Protein AF-A0A926YJG3-F1 (afdb_monomer_lite)

Foldseek 3Di:
DDCDPPDDDDDDPVVDDQDVCQVVLVVLLVVLLVLLQVLQCVVPVDGAHSWQRDWDDKDKDKDFQDPPDDPVQLDQVNVDGDIFIKIKIKGFTHRHDDDPPDDGKIKIKIKTAQRADADPDPVCGGGRIDMDIDIPDPDDPDPGSVSVSVVSVVSSVCSNPDD

Structure (mmCIF, N/CA/C/O backbone):
data_AF-A0A926YJG3-F1
#
_entry.id   AF-A0A926YJG3-F1
#
loop_
_atom_site.group_PDB
_atom_site.id
_atom_site.type_symbol
_atom_site.label_atom_id
_atom_site.label_alt_id
_atom_site.label_comp_id
_atom_site.label_asym_id
_atom_site.label_entity_id
_atom_site.label_seq_id
_atom_site.pdbx_PDB_ins_code
_atom_site.Cartn_x
_atom_site.Cartn_y
_atom_site.Cartn_z
_atom_site.occupancy
_atom_site.B_iso_or_equiv
_atom_site.auth_seq_id
_atom_site.auth_comp_id
_atom_site.auth_asym_id
_atom_site.auth_atom_id
_atom_site.pdbx_PDB_model_num
ATOM 1 N N . MET A 1 1 ? 3.406 18.495 20.161 1.00 40.66 1 MET A N 1
ATOM 2 C CA . MET A 1 1 ? 1.959 18.458 19.873 1.00 40.66 1 MET A CA 1
ATOM 3 C C . MET A 1 1 ? 1.830 18.541 18.368 1.00 40.66 1 MET A C 1
ATOM 5 O O . MET A 1 1 ? 2.295 19.512 17.791 1.00 40.66 1 MET A O 1
ATOM 9 N N . SER A 1 2 ? 1.426 17.442 17.739 1.00 52.06 2 SER A N 1
ATOM 10 C CA . SER A 1 2 ? 1.418 17.278 16.285 1.00 52.06 2 SER A CA 1
ATOM 11 C C . SER A 1 2 ? 0.406 18.225 15.641 1.00 52.06 2 SER A C 1
ATOM 13 O O . SER A 1 2 ? -0.726 18.304 16.111 1.00 52.06 2 SER A O 1
ATOM 15 N N . ASN A 1 3 ? 0.808 18.900 14.558 1.00 51.06 3 ASN A N 1
ATOM 16 C CA . ASN A 1 3 ? -0.106 19.538 13.609 1.00 51.06 3 ASN A CA 1
ATOM 17 C C . ASN A 1 3 ? -0.990 18.442 13.001 1.00 51.06 3 ASN A C 1
ATOM 19 O O . ASN A 1 3 ? -0.652 17.864 11.968 1.00 51.06 3 ASN A O 1
ATOM 23 N N . LEU A 1 4 ? -2.081 18.093 13.679 1.00 56.97 4 LEU A N 1
ATOM 24 C CA . LEU A 1 4 ? -3.166 17.382 13.026 1.00 56.97 4 LEU A CA 1
ATOM 25 C C . LEU A 1 4 ? -3.759 18.349 11.993 1.00 56.97 4 LEU A C 1
ATOM 27 O O . LEU A 1 4 ? -3.880 19.537 12.298 1.00 56.97 4 LEU A O 1
ATOM 31 N N . PRO A 1 5 ? -4.079 17.886 10.777 1.00 59.56 5 PRO A N 1
ATOM 32 C CA . PRO A 1 5 ? -4.744 18.737 9.803 1.00 59.56 5 PRO A CA 1
ATOM 33 C C . PRO A 1 5 ? -6.022 19.306 10.430 1.00 59.56 5 PRO A C 1
ATOM 35 O O . PRO A 1 5 ? -6.833 18.555 10.972 1.00 59.56 5 PRO A O 1
ATOM 38 N N . GLU A 1 6 ? -6.190 20.630 10.371 1.00 63.31 6 GLU A N 1
ATOM 39 C CA . GLU A 1 6 ? -7.355 21.324 10.946 1.00 63.31 6 GLU A CA 1
ATOM 40 C C . GLU A 1 6 ? -8.672 20.886 10.278 1.00 63.31 6 GLU A C 1
ATOM 42 O O . GLU A 1 6 ? -9.747 21.015 10.864 1.00 63.31 6 GLU A O 1
ATOM 47 N N . HIS A 1 7 ? -8.586 20.289 9.082 1.00 80.44 7 HIS A N 1
ATOM 48 C 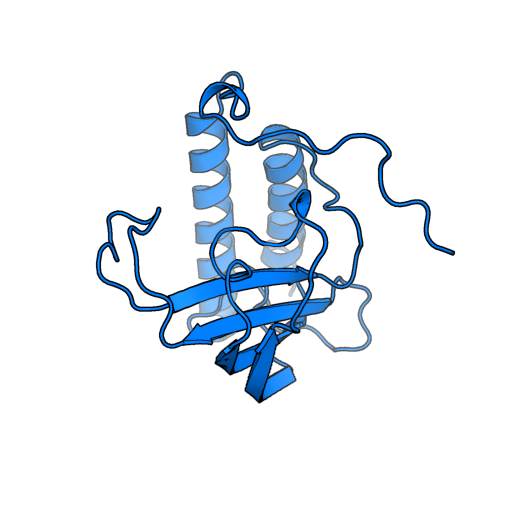CA . HIS A 1 7 ? -9.721 19.809 8.307 1.00 80.44 7 HIS A CA 1
ATOM 49 C C . HIS A 1 7 ? -9.462 18.419 7.713 1.00 80.44 7 HIS A C 1
ATOM 51 O O . HIS A 1 7 ? -8.557 18.229 6.900 1.00 80.44 7 HIS A O 1
ATOM 57 N N . TYR A 1 8 ? -10.295 17.449 8.096 1.00 83.44 8 TYR A N 1
ATOM 58 C CA . TYR A 1 8 ? -10.374 16.144 7.440 1.00 83.44 8 TYR A CA 1
ATOM 59 C C . TYR A 1 8 ? -11.359 16.212 6.271 1.00 83.44 8 TYR A C 1
ATOM 61 O O . TYR A 1 8 ? -12.449 16.770 6.406 1.00 83.44 8 TYR A O 1
ATOM 69 N N . ILE A 1 9 ? -10.998 15.612 5.136 1.00 85.00 9 ILE A N 1
ATOM 70 C CA . ILE A 1 9 ? -11.903 15.460 3.993 1.00 85.00 9 ILE A CA 1
ATOM 71 C C . ILE A 1 9 ? -12.793 14.245 4.259 1.00 85.00 9 ILE A C 1
ATOM 73 O O . ILE A 1 9 ? -12.295 13.143 4.494 1.00 85.00 9 ILE A O 1
ATOM 77 N N . ARG A 1 10 ? -14.114 14.443 4.245 1.00 85.00 10 ARG A N 1
ATOM 78 C CA . ARG A 1 10 ? -15.068 13.334 4.317 1.00 85.00 10 ARG A CA 1
ATOM 79 C C . ARG A 1 10 ? -15.016 12.561 3.002 1.00 85.00 10 ARG A C 1
ATOM 81 O O . ARG A 1 10 ? -15.097 13.170 1.943 1.00 85.00 10 ARG A O 1
ATOM 88 N N . TYR A 1 11 ? -14.919 11.238 3.086 1.00 85.06 11 TYR A N 1
ATOM 89 C CA . TYR A 1 11 ? -15.016 10.393 1.902 1.00 85.06 11 TYR A CA 1
ATOM 90 C C . TYR A 1 11 ? -16.401 10.520 1.248 1.00 85.06 11 TYR A C 1
ATOM 92 O O . TYR A 1 11 ? -17.429 10.443 1.929 1.00 85.06 11 TYR A O 1
ATOM 100 N N . SER A 1 12 ? -16.392 10.686 -0.069 1.00 88.56 12 SER A N 1
ATOM 101 C CA . SER A 1 12 ? -17.503 10.474 -0.992 1.00 88.56 12 SER A 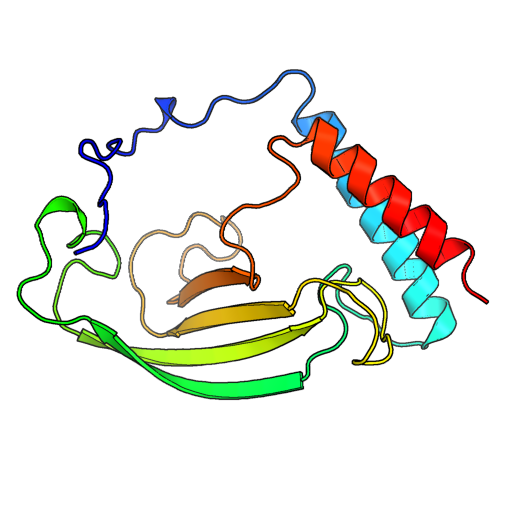CA 1
ATOM 102 C C . SER A 1 12 ? -16.922 9.948 -2.303 1.00 88.56 12 SER A C 1
ATOM 104 O O . SER A 1 12 ? -15.732 10.139 -2.564 1.00 88.56 12 SER A O 1
ATOM 106 N N . ASP A 1 13 ? -17.752 9.325 -3.136 1.00 85.56 13 ASP A N 1
ATOM 107 C CA . ASP A 1 13 ? -17.311 8.818 -4.443 1.00 85.56 13 ASP A CA 1
ATOM 108 C C . ASP A 1 13 ? -16.759 9.948 -5.336 1.00 85.56 13 ASP A C 1
ATOM 110 O O . ASP A 1 13 ? -15.853 9.727 -6.130 1.00 85.56 13 ASP A O 1
ATOM 114 N N . ASP A 1 14 ? -17.210 11.190 -5.120 1.00 88.06 14 ASP A N 1
ATOM 115 C CA . ASP A 1 14 ? -16.726 12.383 -5.830 1.00 88.06 14 ASP A CA 1
ATOM 116 C C . ASP A 1 14 ? -15.276 12.782 -5.489 1.00 88.06 14 ASP A C 1
ATOM 118 O O . ASP A 1 14 ? -14.693 13.629 -6.167 1.00 88.06 14 ASP A O 1
ATOM 122 N N . VAL A 1 15 ? -14.685 12.225 -4.423 1.00 89.25 15 VAL A N 1
ATOM 123 C CA . VAL A 1 15 ? -13.271 12.468 -4.080 1.00 89.25 15 VAL A CA 1
ATOM 124 C C . VAL A 1 15 ? -12.344 11.813 -5.107 1.00 89.25 15 VAL A C 1
ATOM 126 O O . VAL A 1 15 ? -11.239 12.307 -5.344 1.00 89.25 15 VAL A O 1
ATOM 129 N N . GLU A 1 16 ? -12.777 10.714 -5.726 1.00 86.56 16 GLU A N 1
ATOM 130 C CA . GLU A 1 16 ? -12.014 10.016 -6.751 1.00 86.56 16 GLU A CA 1
ATOM 131 C C . GLU A 1 16 ? -12.334 10.593 -8.132 1.00 86.56 16 GLU A C 1
ATOM 133 O O . GLU A 1 16 ? -13.436 10.458 -8.659 1.00 86.56 16 GLU A O 1
ATOM 138 N N . VAL A 1 17 ? -11.346 11.251 -8.741 1.00 89.12 17 VAL A N 1
ATOM 139 C CA . VAL A 1 17 ? -11.476 11.803 -10.091 1.00 89.12 17 VAL A CA 1
ATOM 140 C C . VAL A 1 17 ? -10.580 11.022 -11.033 1.00 89.12 17 VAL A C 1
ATOM 142 O O . VAL A 1 17 ? -9.355 11.170 -10.999 1.00 89.12 17 VAL A O 1
ATOM 145 N N . LYS A 1 18 ? -11.208 10.242 -11.915 1.00 90.81 18 LYS A N 1
ATOM 146 C CA . LYS A 1 18 ? -10.524 9.545 -13.004 1.00 90.81 18 LYS A CA 1
ATOM 147 C C . LYS A 1 18 ? -9.799 10.543 -13.900 1.00 90.81 18 LYS A C 1
ATOM 149 O O . LYS A 1 18 ? -10.414 11.454 -14.460 1.00 90.81 18 LYS A O 1
ATOM 154 N N . GLN A 1 19 ? -8.489 10.378 -14.039 1.00 91.81 19 GLN A N 1
ATOM 155 C CA . GLN A 1 19 ? -7.673 11.261 -14.866 1.00 91.81 19 GLN A CA 1
ATOM 156 C C . GLN A 1 19 ? -7.835 10.939 -16.366 1.00 91.81 19 GLN A C 1
ATOM 158 O O . GLN A 1 19 ? -8.220 9.822 -16.732 1.00 91.81 19 GLN A O 1
ATOM 163 N N . PRO A 1 20 ? -7.519 11.886 -17.271 1.00 94.69 20 PRO A N 1
ATOM 164 C CA . PRO A 1 20 ? -7.419 11.587 -18.697 1.00 94.69 20 PRO A CA 1
ATOM 165 C C . PRO A 1 20 ? -6.469 10.411 -18.956 1.00 94.69 20 PRO A C 1
ATOM 167 O O . PRO A 1 20 ? -5.402 10.325 -18.349 1.00 94.69 20 PRO A O 1
ATOM 17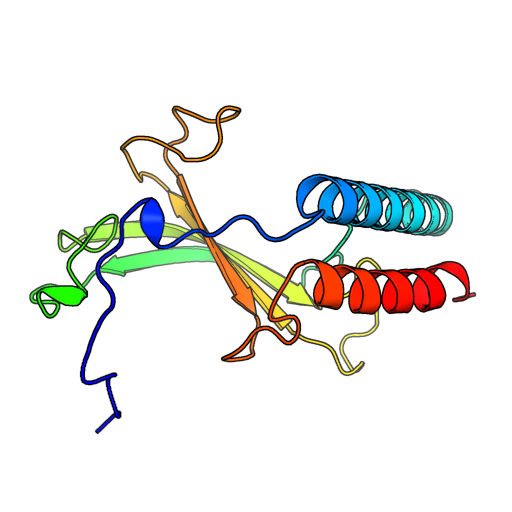0 N N . ASP A 1 21 ? -6.868 9.510 -19.856 1.00 96.94 21 ASP A N 1
ATOM 171 C CA . ASP A 1 21 ? -6.112 8.311 -20.245 1.00 96.94 21 ASP A CA 1
ATOM 172 C C . ASP A 1 21 ? -5.769 7.333 -19.103 1.00 96.94 21 ASP A C 1
ATOM 174 O O . ASP A 1 21 ? -4.950 6.436 -19.296 1.00 96.94 21 ASP A O 1
ATOM 178 N N . GLU A 1 22 ? -6.394 7.449 -17.927 1.00 96.12 22 GLU A N 1
ATOM 179 C CA . GLU A 1 22 ? -6.036 6.653 -16.745 1.00 96.12 22 GLU A CA 1
ATOM 180 C C . GLU A 1 22 ? -6.034 5.140 -17.009 1.00 96.12 22 GLU A C 1
ATOM 182 O O . GLU A 1 22 ? -5.029 4.488 -16.736 1.00 96.12 22 GLU A O 1
ATOM 187 N N . ASP A 1 23 ? -7.077 4.590 -17.642 1.00 97.19 23 ASP A N 1
ATOM 188 C CA . ASP A 1 23 ? -7.142 3.154 -17.972 1.00 97.19 23 ASP A CA 1
ATOM 189 C C . ASP A 1 23 ? -5.987 2.714 -18.879 1.00 97.19 23 ASP A C 1
ATOM 191 O O . ASP A 1 23 ? -5.394 1.649 -18.697 1.00 97.19 23 ASP A O 1
ATOM 195 N N . LYS A 1 24 ? -5.646 3.551 -19.865 1.00 98.19 24 LYS A N 1
ATOM 196 C CA . LYS A 1 24 ? -4.552 3.284 -20.800 1.00 98.19 24 LYS A CA 1
ATOM 197 C C . LYS A 1 24 ? -3.214 3.295 -20.064 1.00 98.19 24 LYS A C 1
ATOM 199 O O . LYS A 1 24 ? -2.407 2.388 -20.254 1.00 98.19 24 LYS A O 1
ATOM 204 N N . LEU A 1 25 ? -2.989 4.285 -19.202 1.00 98.06 25 LEU A N 1
ATOM 205 C CA . LEU A 1 25 ? -1.760 4.420 -18.417 1.00 98.06 25 LEU A CA 1
ATOM 206 C C . LEU A 1 25 ? -1.609 3.286 -17.392 1.00 98.06 25 LEU A C 1
ATOM 208 O O . LEU A 1 25 ? -0.503 2.770 -17.202 1.00 98.06 25 LEU A O 1
ATOM 212 N N . ILE A 1 26 ? -2.713 2.842 -16.783 1.00 97.19 26 ILE A N 1
ATOM 213 C CA . ILE A 1 26 ? -2.759 1.631 -15.955 1.00 97.19 26 ILE A CA 1
ATOM 214 C C . ILE A 1 26 ? -2.341 0.422 -16.793 1.00 97.19 26 ILE A C 1
ATOM 216 O O . ILE A 1 26 ? -1.441 -0.315 -16.393 1.00 97.19 26 ILE A O 1
ATOM 220 N N . GLN A 1 27 ? -2.921 0.232 -17.980 1.00 98.38 27 GLN A N 1
ATOM 221 C CA . GLN A 1 27 ? -2.587 -0.912 -18.825 1.00 98.38 27 GLN A CA 1
ATOM 222 C C . GLN A 1 27 ? -1.114 -0.906 -19.267 1.00 98.38 27 GLN A C 1
ATOM 224 O O . GLN A 1 27 ? -0.454 -1.946 -19.245 1.00 98.38 27 GLN A O 1
ATOM 229 N N . GLU A 1 28 ? -0.560 0.253 -19.625 1.00 98.31 28 GLU A N 1
ATOM 230 C CA . GLU A 1 28 ? 0.863 0.398 -19.959 1.00 98.31 28 GLU A CA 1
ATOM 231 C C . GLU A 1 28 ? 1.774 0.072 -18.768 1.00 98.31 28 GLU A C 1
ATOM 233 O O . GLU A 1 28 ? 2.796 -0.606 -18.926 1.00 98.31 28 GLU A O 1
ATOM 238 N N . THR A 1 29 ? 1.367 0.483 -17.567 1.00 97.31 29 THR A N 1
ATOM 239 C CA . THR A 1 29 ? 2.050 0.170 -16.308 1.00 97.31 29 THR A CA 1
ATOM 240 C C . THR A 1 29 ? 2.052 -1.337 -16.051 1.00 97.31 29 THR A C 1
ATOM 242 O O . THR A 1 29 ? 3.108 -1.916 -15.794 1.00 97.31 29 THR A O 1
ATOM 245 N N . LEU A 1 30 ? 0.900 -2.002 -16.192 1.00 96.75 30 LEU A N 1
ATOM 246 C CA . LEU A 1 30 ? 0.780 -3.456 -16.043 1.00 96.75 30 LEU A CA 1
ATOM 247 C C . LEU A 1 30 ? 1.663 -4.201 -17.050 1.00 96.75 30 LEU A C 1
ATOM 249 O O . LEU A 1 30 ? 2.365 -5.141 -16.678 1.00 96.75 30 LEU A O 1
ATOM 253 N N . ASN A 1 31 ? 1.698 -3.742 -18.303 1.00 97.38 31 ASN A N 1
ATOM 254 C CA . ASN A 1 31 ? 2.558 -4.321 -19.33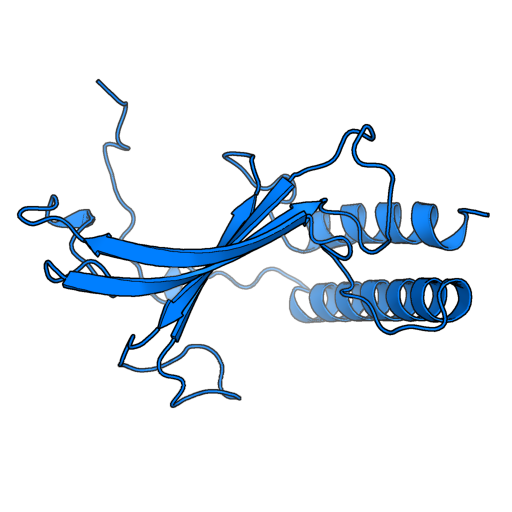3 1.00 97.38 31 ASN A CA 1
ATOM 255 C C . ASN A 1 31 ? 4.051 -4.181 -18.972 1.00 97.38 31 ASN A C 1
ATOM 257 O O . ASN A 1 31 ? 4.824 -5.112 -19.196 1.00 97.38 31 ASN A O 1
ATOM 261 N N . SER A 1 32 ? 4.464 -3.041 -18.406 1.00 96.38 32 SER A N 1
ATOM 262 C CA . SER A 1 32 ? 5.832 -2.827 -17.907 1.00 96.38 32 SER A CA 1
ATOM 263 C C . SER A 1 32 ? 6.187 -3.768 -16.759 1.00 96.38 32 SER A C 1
ATOM 265 O O . SER A 1 32 ? 7.215 -4.447 -16.805 1.00 96.38 32 SER A O 1
ATOM 267 N N . VAL A 1 33 ? 5.307 -3.869 -15.760 1.00 94.94 33 VAL A N 1
ATOM 268 C CA . VAL A 1 33 ? 5.488 -4.774 -14.619 1.00 94.94 33 VAL A CA 1
ATOM 269 C C . VAL A 1 33 ? 5.580 -6.229 -15.085 1.00 94.94 33 VAL A C 1
ATOM 271 O O . VAL A 1 33 ? 6.436 -6.965 -14.598 1.00 94.94 33 VAL A O 1
ATOM 274 N N . ALA A 1 34 ? 4.762 -6.641 -16.059 1.00 94.81 34 ALA A N 1
ATOM 275 C CA . ALA A 1 34 ? 4.792 -7.991 -16.617 1.00 94.81 34 ALA A CA 1
ATOM 276 C C . ALA A 1 34 ? 6.122 -8.306 -17.322 1.00 94.81 34 ALA A C 1
ATOM 278 O O . ALA A 1 34 ? 6.715 -9.353 -17.062 1.00 94.81 34 ALA A O 1
ATOM 279 N N . ARG A 1 35 ? 6.635 -7.393 -18.163 1.00 94.94 35 ARG A N 1
ATOM 280 C CA . ARG A 1 35 ? 7.945 -7.566 -18.821 1.00 94.94 35 ARG A CA 1
ATOM 281 C C . ARG A 1 35 ? 9.079 -7.664 -17.807 1.00 94.94 35 ARG A C 1
ATOM 283 O O . ARG A 1 35 ? 9.893 -8.579 -17.888 1.00 94.94 35 ARG A O 1
ATOM 290 N N . MET A 1 36 ? 9.094 -6.767 -16.822 1.00 93.69 36 MET A N 1
ATOM 291 C CA . MET A 1 36 ? 10.079 -6.799 -15.743 1.00 93.69 36 MET A CA 1
ATOM 292 C C . MET A 1 36 ? 9.996 -8.107 -14.943 1.00 93.69 36 MET A C 1
ATOM 294 O O . MET A 1 36 ? 11.022 -8.722 -14.658 1.00 93.69 36 MET A O 1
ATOM 298 N N . GLY A 1 37 ? 8.782 -8.569 -14.630 1.00 94.00 37 GLY A N 1
ATOM 299 C CA . GLY A 1 37 ? 8.544 -9.845 -13.959 1.00 94.00 37 GLY A CA 1
ATOM 300 C C . GLY A 1 37 ? 9.080 -11.039 -14.749 1.00 94.00 37 GLY A C 1
ATOM 301 O O . GLY A 1 37 ? 9.710 -11.914 -14.160 1.00 94.00 37 GLY A O 1
ATOM 302 N N . GLN A 1 38 ? 8.905 -11.046 -16.075 1.00 94.75 38 GLN A N 1
ATOM 303 C CA . GLN A 1 38 ? 9.468 -12.076 -16.949 1.00 94.75 38 GLN A CA 1
ATOM 304 C C . GLN A 1 38 ? 11.003 -12.066 -16.918 1.00 94.75 38 GLN A C 1
ATOM 306 O O . GLN A 1 38 ? 11.609 -13.115 -16.728 1.00 94.75 38 GLN A O 1
ATOM 311 N N . THR A 1 39 ? 11.642 -10.894 -17.002 1.00 93.62 39 THR A N 1
ATOM 312 C CA . THR A 1 39 ? 13.106 -10.774 -16.881 1.00 93.62 39 THR A CA 1
ATOM 313 C C . THR A 1 39 ? 13.624 -11.320 -15.547 1.00 93.62 39 THR A C 1
ATOM 315 O O . THR A 1 39 ? 14.585 -12.088 -15.515 1.00 93.62 39 THR A O 1
ATOM 318 N N . VAL A 1 40 ? 12.977 -10.959 -14.435 1.00 94.06 40 VAL A N 1
ATOM 319 C CA . VAL A 1 40 ? 13.347 -11.445 -13.095 1.00 94.06 40 VAL A CA 1
ATOM 320 C C . VAL A 1 40 ? 13.123 -12.956 -12.984 1.00 94.06 40 VAL A C 1
ATOM 322 O O . VAL A 1 40 ? 13.967 -13.664 -12.431 1.00 94.06 40 VAL A O 1
ATOM 325 N N . PHE A 1 41 ? 12.032 -13.476 -13.549 1.00 95.25 41 PHE A N 1
ATOM 326 C CA . PHE A 1 41 ? 11.793 -14.915 -13.622 1.00 95.25 41 PHE A CA 1
ATOM 327 C C . PHE A 1 41 ? 12.879 -15.629 -14.429 1.00 95.25 41 PHE A C 1
ATOM 329 O O . PHE A 1 41 ? 13.362 -16.671 -13.997 1.00 95.25 41 PHE A O 1
ATOM 336 N N . ASP A 1 42 ? 13.304 -15.089 -15.568 1.00 94.50 42 ASP A N 1
ATOM 337 C CA . ASP A 1 42 ? 14.339 -15.720 -16.383 1.00 94.50 42 ASP A CA 1
ATOM 338 C C . ASP A 1 42 ? 15.697 -15.747 -15.673 1.00 94.50 42 ASP A C 1
ATOM 340 O O . ASP A 1 42 ? 16.401 -16.754 -15.759 1.00 94.50 42 ASP A O 1
ATOM 344 N N . LYS A 1 43 ? 16.001 -14.710 -14.882 1.00 92.19 43 LYS A N 1
ATOM 345 C CA . LYS A 1 43 ? 17.201 -14.616 -14.039 1.00 92.19 43 LYS A CA 1
ATOM 346 C C . LYS A 1 43 ? 17.198 -15.598 -12.864 1.00 92.19 43 LYS A C 1
ATOM 348 O O . LYS A 1 43 ? 18.188 -16.284 -12.635 1.00 92.19 43 LYS A O 1
ATOM 353 N N . HIS A 1 44 ? 16.102 -15.670 -12.106 1.00 93.75 44 HIS A N 1
ATOM 354 C CA . HIS A 1 44 ? 16.052 -16.432 -10.844 1.00 93.75 44 HIS A CA 1
ATOM 355 C C . HIS A 1 44 ? 15.332 -17.775 -10.940 1.00 93.75 44 HIS A C 1
ATOM 357 O O . HIS A 1 44 ? 15.330 -18.544 -9.982 1.00 93.75 44 HIS A O 1
ATOM 363 N N . ARG A 1 45 ? 14.677 -18.047 -12.072 1.00 95.62 45 ARG A N 1
ATOM 364 C CA . ARG A 1 45 ? 13.814 -19.217 -12.312 1.00 95.62 45 ARG A CA 1
ATOM 365 C C . ARG A 1 45 ? 12.719 -19.383 -11.253 1.00 95.62 45 ARG A C 1
ATOM 367 O O . ARG A 1 45 ? 12.279 -20.493 -10.963 1.00 95.62 45 ARG A O 1
ATOM 374 N N . HIS A 1 46 ? 12.269 -18.264 -10.687 1.00 94.06 46 HIS A N 1
ATOM 375 C CA . HIS A 1 46 ? 11.237 -18.208 -9.661 1.00 94.06 46 HIS A CA 1
ATOM 376 C C . HIS A 1 46 ? 10.354 -16.979 -9.855 1.00 94.06 46 HIS A C 1
ATOM 378 O O . HIS A 1 46 ? 10.848 -15.888 -10.139 1.00 94.06 46 HIS A O 1
ATOM 384 N N . ALA A 1 47 ? 9.043 -17.150 -9.689 1.00 91.75 47 ALA A N 1
ATOM 385 C CA . ALA A 1 47 ? 8.105 -16.040 -9.765 1.00 91.75 47 ALA A CA 1
ATOM 386 C C . ALA A 1 47 ? 8.266 -15.143 -8.532 1.00 91.75 47 ALA A C 1
ATOM 388 O O . ALA A 1 47 ? 8.136 -15.592 -7.393 1.00 91.75 47 ALA A O 1
ATOM 389 N N . MET A 1 48 ? 8.543 -13.863 -8.760 1.00 93.12 48 MET A N 1
ATOM 390 C CA . MET A 1 48 ? 8.696 -12.863 -7.707 1.00 93.12 48 MET A CA 1
ATOM 391 C C . MET A 1 48 ? 7.623 -11.786 -7.832 1.00 93.12 48 MET A C 1
ATOM 393 O O . MET A 1 48 ? 6.950 -11.659 -8.852 1.00 93.12 48 MET A O 1
ATOM 397 N N . ARG A 1 49 ? 7.447 -10.996 -6.770 1.00 94.25 49 ARG A N 1
ATOM 398 C CA . ARG A 1 49 ? 6.551 -9.836 -6.823 1.00 94.25 49 ARG A CA 1
ATOM 399 C C . ARG A 1 49 ? 7.168 -8.764 -7.726 1.00 94.25 49 ARG A C 1
ATOM 401 O O . ARG A 1 49 ? 8.341 -8.450 -7.558 1.00 94.25 49 ARG A O 1
ATOM 408 N N . GLY A 1 50 ? 6.363 -8.162 -8.605 1.00 91.50 50 GLY A N 1
ATOM 409 C CA . GLY A 1 50 ? 6.806 -7.092 -9.515 1.00 91.50 50 GLY A CA 1
ATOM 410 C C . GLY A 1 50 ? 7.267 -5.810 -8.812 1.00 91.50 50 GLY A C 1
ATOM 411 O O . GLY A 1 50 ? 7.993 -5.013 -9.383 1.00 91.50 50 GLY A O 1
ATOM 412 N N . ALA A 1 51 ? 6.912 -5.638 -7.544 1.00 92.81 51 ALA A N 1
ATOM 413 C CA . ALA A 1 51 ? 7.548 -4.708 -6.628 1.00 92.81 51 ALA A CA 1
ATOM 414 C C . ALA A 1 51 ? 7.639 -5.387 -5.266 1.00 92.81 51 ALA A C 1
ATOM 416 O O . ALA A 1 51 ? 6.900 -6.328 -4.966 1.00 92.81 51 ALA A O 1
ATOM 417 N N . HIS A 1 52 ? 8.523 -4.906 -4.409 1.00 95.75 52 HIS A N 1
ATOM 418 C CA . HIS A 1 52 ? 8.710 -5.471 -3.084 1.00 95.75 52 HIS A CA 1
ATOM 419 C C . HIS A 1 52 ? 9.107 -6.958 -3.077 1.00 95.75 52 HIS A C 1
ATOM 421 O O . HIS A 1 52 ? 8.643 -7.726 -2.219 1.00 95.75 52 HIS A O 1
ATOM 427 N N . ALA A 1 53 ? 9.946 -7.373 -4.036 1.00 95.56 53 ALA A N 1
ATOM 428 C CA . ALA A 1 53 ? 10.317 -8.771 -4.256 1.00 95.56 53 ALA A CA 1
ATOM 429 C C . ALA A 1 53 ? 10.985 -9.380 -3.018 1.00 95.56 53 ALA A C 1
ATOM 431 O O . ALA A 1 53 ? 10.507 -10.383 -2.475 1.00 95.56 53 ALA A O 1
ATOM 432 N N . LYS A 1 54 ? 12.030 -8.726 -2.503 1.00 96.62 54 LYS A N 1
ATOM 433 C CA . LYS A 1 54 ? 12.769 -9.203 -1.333 1.00 96.62 54 LYS A CA 1
ATOM 434 C C . LYS A 1 54 ? 12.011 -8.909 -0.040 1.00 96.62 54 LYS A C 1
ATOM 436 O O . LYS A 1 54 ? 11.773 -7.755 0.311 1.00 96.62 54 LYS A O 1
ATOM 441 N N . GLY A 1 55 ? 11.634 -9.965 0.680 1.00 96.81 55 GLY A N 1
ATOM 442 C CA . GLY A 1 55 ? 11.114 -9.865 2.044 1.00 96.81 55 GLY A CA 1
ATOM 443 C C . GLY A 1 55 ? 12.236 -9.975 3.078 1.00 96.81 55 GLY A C 1
ATOM 444 O O . GLY A 1 55 ? 13.174 -10.738 2.870 1.00 96.81 55 GLY A O 1
ATOM 445 N N . HIS A 1 56 ? 12.121 -9.253 4.193 1.00 95.88 56 HIS A N 1
ATOM 446 C CA . HIS A 1 56 ? 13.053 -9.355 5.330 1.00 95.88 56 HIS A CA 1
ATOM 447 C C . HIS A 1 56 ? 12.486 -10.157 6.500 1.00 95.88 56 HIS A C 1
ATOM 449 O O . HIS A 1 56 ? 13.238 -10.678 7.314 1.00 95.88 56 HIS A O 1
ATOM 455 N N . GLY A 1 57 ? 11.162 -10.254 6.602 1.00 95.50 57 GLY A N 1
ATOM 456 C CA . GLY A 1 57 ? 10.525 -10.972 7.694 1.00 95.50 57 GLY A CA 1
ATOM 457 C C . GLY A 1 57 ? 9.010 -10.942 7.602 1.00 95.50 57 GLY A C 1
ATOM 458 O O . GLY A 1 57 ? 8.425 -9.996 7.062 1.00 95.50 57 GLY A O 1
ATOM 459 N N . GLY A 1 58 ? 8.406 -12.003 8.129 1.00 97.31 58 GLY A N 1
ATOM 460 C CA . GLY A 1 58 ? 6.981 -12.109 8.394 1.00 97.31 58 GLY A CA 1
ATOM 461 C C . GLY A 1 58 ? 6.760 -12.150 9.901 1.00 97.31 58 GLY A C 1
ATOM 462 O O . GLY A 1 58 ? 7.381 -12.967 10.577 1.00 97.31 58 GLY A O 1
ATOM 463 N N . LEU A 1 59 ? 5.898 -11.286 10.425 1.00 98.06 59 LEU A N 1
ATOM 464 C CA . LEU A 1 59 ? 5.532 -11.281 11.839 1.00 98.06 59 LEU A CA 1
ATOM 465 C C . LEU A 1 59 ? 4.061 -11.639 12.003 1.00 98.06 59 LEU A C 1
ATOM 467 O O . LEU A 1 59 ? 3.226 -11.280 11.172 1.00 98.06 59 LEU A O 1
ATOM 471 N N . LYS A 1 60 ? 3.764 -12.310 13.112 1.00 98.50 60 LYS A N 1
ATOM 472 C CA . LYS A 1 60 ? 2.419 -12.431 13.670 1.00 98.50 60 LYS A CA 1
ATOM 473 C C . LYS A 1 60 ? 2.320 -11.461 14.836 1.00 98.50 60 LYS A C 1
ATOM 475 O O . LYS A 1 60 ? 3.270 -11.354 15.610 1.00 98.50 60 LYS A O 1
ATOM 480 N N . GLY A 1 61 ? 1.200 -10.772 14.962 1.00 98.00 61 GLY A N 1
ATOM 481 C CA . GLY A 1 61 ? 0.986 -9.850 16.067 1.00 98.00 61 GLY A CA 1
ATOM 482 C C . GLY A 1 61 ? -0.478 -9.496 16.233 1.00 98.00 61 GLY A C 1
ATOM 483 O O . GLY A 1 61 ? -1.353 -10.153 15.669 1.00 98.00 61 GLY A O 1
ATOM 484 N N . GLU A 1 62 ? -0.718 -8.422 16.973 1.00 98.44 62 GLU A N 1
ATOM 485 C CA . GLU A 1 62 ? -2.049 -7.872 17.193 1.00 98.44 62 GLU A CA 1
ATOM 486 C C . GLU A 1 62 ? -2.065 -6.371 16.893 1.00 98.44 62 GLU A C 1
ATOM 488 O O . GLU A 1 62 ? -1.156 -5.635 17.282 1.00 98.44 62 GLU A O 1
ATOM 493 N N . LEU A 1 63 ? -3.113 -5.916 16.209 1.00 98.12 63 LEU A N 1
ATOM 494 C CA . LEU A 1 63 ? -3.461 -4.507 16.070 1.00 98.12 63 LEU A CA 1
ATOM 495 C C . LEU A 1 63 ? -4.529 -4.182 17.111 1.00 98.12 63 LEU A C 1
ATOM 497 O O . LEU A 1 63 ? -5.654 -4.669 17.012 1.00 98.12 63 LEU A O 1
ATOM 501 N N . LYS A 1 64 ? -4.175 -3.354 18.094 1.00 98.12 64 LYS A N 1
ATOM 502 C CA . LYS A 1 64 ? -5.093 -2.895 19.136 1.00 98.12 64 LYS A CA 1
ATOM 503 C C . LYS A 1 64 ? -5.631 -1.511 18.791 1.00 98.12 64 LYS A C 1
ATOM 505 O O . LYS A 1 64 ? -4.872 -0.548 18.724 1.00 98.12 64 LYS A O 1
ATOM 510 N N . ILE A 1 65 ? -6.941 -1.424 18.600 1.00 97.25 65 ILE A N 1
ATOM 511 C CA . ILE A 1 65 ? -7.666 -0.165 18.459 1.00 97.25 65 ILE A CA 1
ATOM 512 C C . ILE A 1 65 ? -8.026 0.320 19.858 1.00 97.25 65 ILE A C 1
ATOM 514 O O . ILE A 1 65 ? -8.650 -0.406 20.634 1.00 97.25 65 ILE A O 1
ATOM 518 N N . TYR A 1 66 ? -7.573 1.525 20.193 1.00 95.19 66 TYR A N 1
ATOM 519 C CA . TYR A 1 66 ? -7.815 2.122 21.500 1.00 95.19 66 TYR A CA 1
ATOM 520 C C . TYR A 1 66 ? -9.250 2.614 21.638 1.00 95.19 66 TYR A C 1
ATOM 522 O O . TYR A 1 66 ? -9.937 2.893 20.655 1.00 95.19 66 TYR A O 1
ATOM 530 N N . ASP A 1 67 ? -9.689 2.723 22.884 1.00 95.56 67 ASP A N 1
ATOM 531 C CA . ASP A 1 67 ? -10.910 3.422 23.224 1.00 95.56 67 ASP A CA 1
ATOM 532 C C . ASP A 1 67 ? -10.759 4.936 23.062 1.00 95.56 67 ASP A C 1
ATOM 534 O O . ASP A 1 67 ? -9.657 5.484 23.038 1.00 95.56 67 ASP A O 1
ATOM 538 N N . ASN A 1 68 ? -11.902 5.611 22.915 1.00 93.88 68 ASN A N 1
ATOM 539 C CA . ASN A 1 68 ? -11.994 7.072 22.897 1.00 93.88 68 ASN A CA 1
ATOM 540 C C . ASN A 1 68 ? -11.150 7.756 21.802 1.00 93.88 68 ASN A C 1
ATOM 542 O O . ASN A 1 68 ? -10.631 8.856 22.008 1.00 93.88 68 ASN A O 1
ATOM 546 N N . LEU A 1 69 ? -11.022 7.134 20.622 1.00 93.50 69 LEU A N 1
ATOM 547 C CA . LEU A 1 69 ? -10.456 7.815 19.456 1.00 93.50 69 LEU A CA 1
ATOM 548 C C . LEU A 1 69 ? -11.280 9.076 19.125 1.00 93.50 69 LEU A C 1
ATOM 550 O O . LEU A 1 69 ? -12.510 9.041 19.222 1.00 93.50 69 LEU A O 1
ATOM 554 N N . PRO A 1 70 ? -10.640 10.182 18.694 1.00 91.69 70 PRO A N 1
ATOM 555 C CA . PRO A 1 70 ? -11.358 11.348 18.193 1.00 91.69 70 PRO A CA 1
ATOM 556 C C . PRO A 1 70 ? -12.379 10.946 17.128 1.00 91.69 70 PRO A C 1
ATOM 558 O O . PRO A 1 70 ? -12.071 10.120 16.269 1.00 91.69 70 PRO A O 1
ATOM 561 N N . ALA A 1 71 ? -13.564 11.560 17.143 1.00 89.69 71 ALA A N 1
ATOM 562 C CA . ALA A 1 71 ? -14.661 11.189 16.245 1.00 89.69 71 ALA A CA 1
ATOM 563 C C . ALA A 1 71 ? -14.260 11.079 14.752 1.00 89.69 71 ALA A C 1
ATOM 565 O O . ALA A 1 71 ? -14.681 10.118 14.113 1.00 89.69 71 ALA A O 1
ATOM 566 N N . PRO A 1 72 ? -13.395 11.954 14.186 1.00 89.31 72 PRO A N 1
ATOM 567 C CA . PRO A 1 72 ? -12.935 11.808 12.799 1.00 89.31 72 PRO A CA 1
ATOM 568 C C . PRO A 1 72 ? -12.062 10.572 12.526 1.00 89.31 72 PRO A C 1
ATOM 570 O O . PRO A 1 72 ? -11.917 10.167 11.377 1.00 89.31 72 PRO A O 1
ATOM 573 N N . LEU A 1 73 ? -11.449 9.980 13.552 1.00 89.88 73 LEU A N 1
ATOM 574 C CA . LEU A 1 73 ? -10.574 8.806 13.442 1.00 89.88 73 LEU A CA 1
ATOM 575 C C . LEU A 1 73 ? -11.300 7.499 13.803 1.00 89.88 73 LEU A C 1
ATOM 577 O O . LEU A 1 73 ? -10.852 6.426 13.408 1.00 89.88 73 LEU A O 1
ATOM 581 N N . ALA A 1 74 ? -12.429 7.578 14.513 1.00 93.12 74 ALA A N 1
ATOM 582 C CA . ALA A 1 74 ? -13.245 6.440 14.936 1.00 93.12 74 ALA A CA 1
ATOM 583 C C . ALA A 1 74 ? -14.189 5.947 13.817 1.00 93.12 74 ALA A C 1
ATOM 585 O O . ALA A 1 74 ? -15.413 5.990 13.941 1.00 93.12 74 ALA A O 1
ATOM 586 N N . GLN A 1 75 ? -13.629 5.490 12.694 1.00 91.00 75 GLN A N 1
ATOM 587 C CA . GLN A 1 75 ? -14.388 5.077 11.506 1.00 91.00 75 GLN A CA 1
ATOM 588 C C . GLN A 1 75 ? -13.870 3.773 10.884 1.00 91.00 75 GLN A C 1
ATOM 590 O O . GLN A 1 75 ? -12.708 3.401 11.054 1.00 91.00 75 GLN A O 1
ATOM 595 N N . GLY A 1 76 ? -14.741 3.072 10.147 1.00 91.50 76 GLY A N 1
ATOM 596 C CA . GLY A 1 76 ? -14.411 1.796 9.505 1.00 91.50 76 GLY A CA 1
ATOM 597 C C . GLY A 1 76 ? -13.874 0.772 10.511 1.00 91.50 76 GLY A C 1
ATOM 598 O O . GLY A 1 76 ? -14.484 0.545 11.554 1.00 91.50 76 GLY A O 1
ATOM 599 N N . LEU A 1 77 ? -12.698 0.207 10.224 1.00 94.44 77 LEU A N 1
ATOM 600 C CA . LEU A 1 77 ? -11.984 -0.730 11.103 1.00 94.44 77 LEU A CA 1
ATOM 601 C C . LEU A 1 77 ? -11.699 -0.162 12.505 1.00 94.44 77 LEU A C 1
ATOM 603 O O . LEU A 1 77 ? -11.627 -0.921 13.469 1.00 94.44 77 LEU A O 1
ATOM 607 N N . PHE A 1 78 ? -11.563 1.162 12.617 1.00 95.75 78 PHE A N 1
ATOM 608 C CA . PHE A 1 78 ? -11.221 1.880 13.847 1.00 95.75 78 PHE A CA 1
ATOM 609 C C . PHE A 1 78 ? -12.446 2.343 14.650 1.00 95.75 78 PHE A C 1
ATOM 611 O O . PHE A 1 78 ? -12.290 3.044 15.646 1.00 95.75 78 PHE A O 1
ATOM 618 N N . ARG A 1 79 ? -13.666 2.002 14.211 1.00 94.31 79 ARG A N 1
ATOM 619 C CA . ARG A 1 79 ? -14.916 2.479 14.826 1.00 94.31 79 ARG A CA 1
ATOM 620 C C . ARG A 1 79 ? -15.069 2.055 16.286 1.00 94.31 79 ARG A C 1
ATOM 622 O O . ARG A 1 79 ? -15.590 2.829 17.083 1.00 94.31 79 ARG A O 1
ATOM 629 N N . GLU A 1 80 ? -14.659 0.835 16.617 1.00 94.94 80 GLU A N 1
ATOM 630 C CA . GLU A 1 80 ? -14.831 0.263 17.952 1.00 94.94 80 GLU A CA 1
ATOM 631 C C . GLU A 1 80 ? -13.492 -0.208 18.533 1.00 94.94 80 GLU A C 1
ATOM 633 O O . GLU A 1 80 ? -12.638 -0.698 17.783 1.00 94.94 80 GLU A O 1
ATOM 638 N N . PRO A 1 81 ? -13.297 -0.101 19.862 1.00 97.06 81 PRO A N 1
ATOM 639 C CA . PRO A 1 81 ? -12.104 -0.618 20.519 1.00 97.06 81 PRO A CA 1
ATOM 640 C C . PRO A 1 81 ? -12.056 -2.138 20.362 1.00 97.06 81 PRO A C 1
ATOM 642 O O . PRO A 1 81 ? -12.963 -2.851 20.793 1.00 97.06 81 PRO A O 1
ATOM 645 N N . ARG A 1 82 ? -10.999 -2.648 19.731 1.00 96.69 82 ARG A N 1
ATOM 646 C CA . ARG A 1 82 ? -10.865 -4.072 19.404 1.00 96.69 82 ARG A CA 1
ATOM 647 C C . ARG A 1 82 ? -9.409 -4.441 19.162 1.00 96.69 82 ARG A C 1
ATOM 649 O O . ARG A 1 82 ? -8.639 -3.635 18.647 1.00 96.69 82 ARG A O 1
ATOM 656 N N . SER A 1 83 ? -9.047 -5.675 19.495 1.00 98.25 83 SER A N 1
ATOM 657 C CA . SER A 1 83 ? -7.784 -6.282 19.068 1.00 98.25 83 SER A CA 1
ATOM 658 C C . SER A 1 83 ? -8.033 -7.212 17.886 1.00 98.25 83 SER A C 1
ATOM 660 O O . SER A 1 83 ? -8.929 -8.056 17.938 1.00 98.25 83 SER A O 1
ATOM 662 N N . TYR A 1 84 ? -7.235 -7.065 16.834 1.00 98.50 84 TYR A N 1
ATOM 663 C CA . TYR A 1 84 ? -7.268 -7.927 15.657 1.00 98.50 84 TYR A CA 1
ATOM 664 C C . TYR A 1 84 ? -5.941 -8.668 15.494 1.00 98.50 84 TYR A C 1
ATOM 666 O O . TYR A 1 84 ? -4.889 -8.029 15.587 1.00 98.50 84 TYR A O 1
ATOM 674 N N . PRO A 1 85 ? -5.947 -9.971 15.166 1.00 98.69 85 PRO A N 1
ATOM 675 C CA . PRO A 1 85 ? -4.744 -10.649 14.708 1.00 98.69 85 PRO A CA 1
ATOM 676 C C . PRO A 1 85 ? -4.233 -10.002 13.418 1.00 98.69 85 PRO A C 1
ATOM 678 O O . PRO A 1 85 ? -5.016 -9.682 12.518 1.00 98.69 85 PRO A O 1
ATOM 681 N N . VAL A 1 86 ? -2.915 -9.848 13.305 1.00 98.81 86 VAL A N 1
ATOM 682 C CA . VAL A 1 86 ? -2.279 -9.317 12.098 1.00 98.81 86 VAL A CA 1
ATOM 683 C C . VAL A 1 86 ? -1.122 -10.175 11.613 1.00 98.81 86 VAL A C 1
ATOM 685 O O . VAL A 1 86 ? -0.381 -10.775 12.395 1.00 98.81 86 VAL A O 1
ATOM 688 N N . MET A 1 87 ? -0.939 -10.164 10.295 1.00 98.69 87 MET A N 1
ATOM 689 C CA . MET A 1 87 ? 0.279 -10.610 9.629 1.00 98.69 87 MET A CA 1
ATOM 690 C C . MET A 1 87 ? 1.011 -9.384 9.089 1.00 98.69 87 MET A C 1
ATOM 692 O O . MET A 1 87 ? 0.415 -8.577 8.380 1.00 98.69 87 MET A O 1
ATOM 696 N N . ILE A 1 88 ? 2.301 -9.248 9.385 1.00 98.62 88 ILE A N 1
ATOM 697 C CA . ILE A 1 88 ? 3.119 -8.122 8.916 1.00 98.62 88 ILE A CA 1
ATOM 698 C C . ILE A 1 88 ? 4.227 -8.646 8.014 1.00 98.62 88 ILE A C 1
ATOM 700 O O . ILE A 1 88 ? 4.863 -9.645 8.342 1.00 98.62 88 ILE A O 1
ATOM 704 N N . ARG A 1 89 ? 4.497 -7.961 6.900 1.00 98.56 89 ARG A N 1
ATOM 705 C CA . ARG A 1 89 ? 5.632 -8.250 6.015 1.00 98.56 89 ARG A CA 1
ATOM 706 C C . ARG A 1 89 ? 6.508 -7.018 5.825 1.00 98.56 89 ARG A C 1
ATOM 708 O O . ARG A 1 89 ? 6.029 -5.991 5.346 1.00 98.56 89 ARG A O 1
ATOM 715 N N . PHE A 1 90 ? 7.806 -7.168 6.089 1.00 98.31 90 PHE A N 1
ATOM 716 C CA . PHE A 1 90 ? 8.829 -6.177 5.740 1.00 98.31 90 PHE A CA 1
ATOM 717 C C . PHE A 1 90 ? 9.517 -6.521 4.420 1.00 98.31 90 PHE A C 1
ATOM 719 O O . PHE A 1 90 ? 9.735 -7.696 4.122 1.00 98.31 90 PHE A O 1
ATOM 726 N N . SER A 1 91 ? 9.870 -5.508 3.627 1.00 97.88 91 SER A N 1
ATOM 727 C CA . SER A 1 91 ? 10.496 -5.687 2.304 1.00 97.88 91 SER A CA 1
ATOM 728 C C . SER A 1 91 ? 11.317 -4.476 1.851 1.00 97.88 91 SER A C 1
ATOM 730 O O . SER A 1 91 ? 11.137 -3.381 2.383 1.00 97.88 91 SER A O 1
ATOM 732 N N . THR A 1 92 ? 12.172 -4.639 0.840 1.00 96.31 92 THR A N 1
ATOM 733 C CA . THR A 1 92 ? 12.718 -3.524 0.039 1.00 96.31 92 THR A CA 1
ATOM 734 C C . THR A 1 92 ? 11.863 -3.305 -1.200 1.00 96.31 92 THR A C 1
ATOM 736 O O . THR A 1 92 ? 11.314 -4.267 -1.705 1.00 96.31 92 THR A O 1
ATOM 739 N N . ALA A 1 93 ? 11.740 -2.073 -1.700 1.00 92.88 93 ALA A N 1
ATOM 740 C CA . ALA A 1 93 ? 10.822 -1.729 -2.794 1.00 92.88 93 ALA A CA 1
ATOM 741 C C . ALA A 1 93 ? 11.078 -2.349 -4.189 1.00 92.88 93 ALA A C 1
ATOM 743 O O . ALA A 1 93 ? 10.086 -2.591 -4.878 1.00 92.88 93 ALA A O 1
ATOM 744 N N . PRO A 1 94 ? 12.321 -2.607 -4.650 1.00 92.12 94 PRO A N 1
ATOM 745 C CA . PRO A 1 94 ? 12.550 -3.110 -6.006 1.00 92.12 94 PRO A CA 1
ATOM 746 C C . PRO A 1 94 ? 11.812 -4.420 -6.329 1.00 92.12 94 PRO A C 1
ATOM 748 O O . PRO A 1 94 ? 11.569 -5.257 -5.455 1.00 92.12 94 PRO A O 1
ATOM 751 N N . GLY A 1 95 ? 11.500 -4.608 -7.613 1.00 91.62 95 GLY A N 1
ATOM 752 C CA . GLY A 1 95 ? 10.931 -5.845 -8.166 1.00 91.62 95 GLY A CA 1
ATOM 753 C C . GLY A 1 95 ? 11.926 -7.000 -8.339 1.00 91.62 95 GLY A C 1
ATOM 754 O O . GLY A 1 95 ? 11.557 -8.030 -8.889 1.00 91.62 95 GLY A O 1
ATOM 755 N N . ASP A 1 96 ? 13.168 -6.848 -7.869 1.00 92.50 96 ASP A N 1
ATOM 756 C CA . ASP A 1 96 ? 14.228 -7.866 -7.897 1.00 92.50 96 ASP A CA 1
ATOM 757 C C . ASP A 1 96 ? 14.871 -8.013 -6.497 1.00 92.50 96 ASP A C 1
ATOM 759 O O . ASP A 1 96 ? 14.744 -7.137 -5.631 1.00 92.50 96 ASP A O 1
ATOM 763 N N . ILE A 1 97 ? 15.574 -9.120 -6.252 1.00 92.06 97 ILE A N 1
ATOM 764 C CA . ILE A 1 97 ? 16.346 -9.356 -5.032 1.00 92.06 97 ILE A CA 1
ATOM 765 C C . ILE A 1 97 ? 17.655 -8.573 -5.094 1.00 92.06 97 ILE A C 1
ATOM 767 O O . ILE A 1 97 ? 18.622 -8.953 -5.747 1.00 92.06 97 ILE A O 1
ATOM 771 N N . MET A 1 98 ? 17.686 -7.494 -4.323 1.00 90.06 98 MET A N 1
ATOM 772 C CA . MET A 1 98 ? 18.805 -6.565 -4.232 1.00 90.06 98 MET A CA 1
ATOM 773 C C . MET A 1 98 ? 19.494 -6.624 -2.851 1.00 90.06 98 MET A C 1
ATOM 775 O O . MET A 1 98 ? 18.847 -6.978 -1.857 1.00 90.06 98 MET A O 1
ATOM 779 N N . PRO A 1 99 ? 20.797 -6.291 -2.738 1.00 93.44 99 PRO A N 1
ATOM 780 C CA . PRO A 1 99 ? 21.462 -6.117 -1.444 1.00 93.44 99 PRO A CA 1
ATOM 781 C C . PRO A 1 99 ? 20.786 -5.070 -0.546 1.00 93.44 99 PRO A C 1
ATOM 783 O O . PRO A 1 99 ? 20.357 -4.016 -1.013 1.00 93.44 99 PRO A O 1
ATOM 786 N N . ASP A 1 100 ? 20.754 -5.324 0.764 1.00 94.00 100 ASP A N 1
ATOM 787 C CA . ASP A 1 100 ? 20.006 -4.494 1.730 1.00 94.00 100 ASP A CA 1
ATOM 788 C C . ASP A 1 100 ? 20.626 -3.111 1.952 1.00 94.00 100 ASP A C 1
ATOM 790 O O . ASP A 1 100 ? 19.924 -2.170 2.327 1.00 94.00 100 ASP A O 1
ATOM 794 N N . GLY A 1 101 ? 21.929 -2.979 1.686 1.00 93.50 101 GLY A N 1
ATOM 795 C CA . GLY A 1 101 ? 22.656 -1.712 1.753 1.00 93.50 101 GLY A CA 1
ATOM 796 C C . GLY A 1 101 ? 22.326 -0.745 0.614 1.00 93.50 101 GLY A C 1
ATOM 797 O O . GLY A 1 101 ? 22.684 0.427 0.697 1.00 93.50 101 GLY A O 1
ATOM 798 N N . MET A 1 102 ? 21.629 -1.190 -0.441 1.00 90.50 102 MET A N 1
ATOM 799 C CA . MET A 1 102 ? 21.222 -0.284 -1.512 1.00 90.50 102 MET A CA 1
ATOM 800 C C . MET A 1 102 ? 20.072 0.619 -1.073 1.00 90.50 102 MET A C 1
ATOM 802 O O . MET A 1 102 ? 19.045 0.169 -0.542 1.00 90.50 102 MET A O 1
ATOM 806 N N . SER A 1 103 ? 20.242 1.912 -1.351 1.00 90.75 103 SER A N 1
ATOM 807 C CA . SER A 1 103 ? 19.230 2.931 -1.093 1.00 90.75 103 SER A CA 1
ATOM 808 C C . SER A 1 103 ? 17.958 2.613 -1.873 1.00 90.75 103 SER A C 1
ATOM 810 O O . SER A 1 103 ? 17.956 2.530 -3.098 1.00 90.75 103 SER A O 1
ATOM 812 N N . SER A 1 104 ? 16.873 2.375 -1.147 1.00 91.31 104 SER A N 1
ATOM 813 C CA . SER A 1 104 ? 15.536 2.151 -1.694 1.00 91.31 104 SER A CA 1
ATOM 814 C C . SER A 1 104 ? 14.509 2.313 -0.577 1.00 91.31 104 SER A C 1
ATOM 816 O O . SER A 1 104 ? 14.857 2.306 0.608 1.00 91.31 104 SER A O 1
ATOM 818 N N . PHE A 1 105 ? 13.231 2.457 -0.924 1.00 93.31 105 PHE A N 1
ATOM 819 C CA . PHE A 1 105 ? 12.183 2.443 0.093 1.00 93.31 105 PHE A CA 1
ATOM 820 C C . PHE A 1 105 ? 12.093 1.070 0.766 1.00 93.31 105 PHE A C 1
ATOM 822 O O . PHE A 1 105 ? 12.475 0.036 0.203 1.00 93.31 105 PHE A O 1
ATOM 829 N N . ARG A 1 106 ? 11.610 1.072 2.005 1.00 95.56 106 ARG A N 1
ATOM 830 C CA . ARG A 1 106 ? 11.310 -0.132 2.779 1.00 95.56 106 ARG A CA 1
ATOM 831 C C . ARG A 1 106 ? 9.801 -0.213 2.943 1.00 95.56 106 ARG A C 1
ATOM 833 O O . ARG A 1 106 ? 9.186 0.769 3.343 1.00 95.56 106 ARG A O 1
ATOM 840 N N . GLY A 1 107 ? 9.222 -1.352 2.591 1.00 96.38 107 GLY A N 1
ATOM 841 C CA . GLY A 1 107 ? 7.794 -1.612 2.721 1.00 96.38 107 GLY A CA 1
ATOM 842 C C . GLY A 1 107 ? 7.452 -2.265 4.053 1.00 96.38 107 GLY A C 1
ATOM 843 O O . GLY A 1 107 ? 8.201 -3.122 4.528 1.00 96.38 107 GLY A O 1
ATOM 844 N N . MET A 1 108 ? 6.294 -1.903 4.593 1.00 97.62 108 MET A N 1
ATOM 845 C CA . MET A 1 108 ? 5.616 -2.587 5.689 1.00 97.62 108 MET A CA 1
ATOM 846 C C . MET A 1 108 ? 4.164 -2.802 5.266 1.00 97.62 108 MET A C 1
ATOM 848 O O . MET A 1 108 ? 3.392 -1.853 5.167 1.00 97.62 108 MET A O 1
ATOM 852 N N . ALA A 1 109 ? 3.801 -4.051 4.993 1.00 98.44 109 ALA A N 1
ATOM 853 C CA . ALA A 1 109 ? 2.418 -4.428 4.730 1.00 98.44 109 ALA A CA 1
ATOM 854 C C . ALA A 1 109 ? 1.830 -5.070 5.987 1.00 98.44 109 ALA A C 1
ATOM 856 O O . ALA A 1 109 ? 2.467 -5.955 6.559 1.00 98.44 109 ALA A O 1
ATOM 857 N N . ILE A 1 110 ? 0.639 -4.643 6.400 1.00 98.62 110 ILE A N 1
ATOM 858 C CA . ILE A 1 110 ? -0.113 -5.221 7.519 1.00 98.62 110 ILE A CA 1
ATOM 859 C C . ILE A 1 110 ? -1.410 -5.784 6.960 1.00 98.62 110 ILE A C 1
ATOM 861 O O . ILE A 1 110 ? -2.214 -5.032 6.426 1.00 98.62 110 ILE A O 1
ATOM 865 N N . LYS A 1 111 ? -1.628 -7.085 7.116 1.00 98.56 111 LYS A N 1
ATOM 866 C CA . LYS A 1 111 ? -2.914 -7.731 6.866 1.00 98.56 111 LYS A CA 1
ATOM 867 C C . LYS A 1 111 ? -3.628 -7.918 8.193 1.00 98.56 111 LYS A C 1
ATOM 869 O O . LYS A 1 111 ? -3.116 -8.630 9.057 1.00 98.56 111 LYS A O 1
ATOM 874 N N . VAL A 1 112 ? -4.786 -7.290 8.345 1.00 98.56 112 VAL A N 1
ATOM 875 C CA . VAL A 1 112 ? -5.657 -7.426 9.515 1.00 98.56 112 VAL A CA 1
ATOM 876 C C . VAL A 1 112 ? -6.688 -8.512 9.252 1.00 98.56 112 VAL A C 1
ATOM 878 O O . VAL A 1 112 ? -7.327 -8.505 8.204 1.00 98.56 112 VAL A O 1
ATOM 881 N N . ILE A 1 113 ? -6.826 -9.456 10.183 1.00 98.31 113 ILE A N 1
ATOM 882 C CA . ILE A 1 113 ? -7.702 -10.627 10.064 1.00 98.31 113 ILE A CA 1
ATOM 883 C C . ILE A 1 113 ? -8.976 -10.426 10.893 1.00 98.31 113 ILE A C 1
ATOM 885 O O . ILE A 1 113 ? -8.917 -9.900 12.001 1.00 98.31 113 ILE A O 1
ATOM 889 N N . GLY A 1 114 ? -10.117 -10.894 10.384 1.00 97.19 114 GLY A N 1
ATOM 890 C CA . GLY A 1 114 ? -11.425 -10.786 11.040 1.00 97.19 114 GLY A CA 1
ATOM 891 C C . GLY A 1 114 ? -12.130 -9.451 10.788 1.00 97.19 114 GLY A C 1
ATOM 892 O O . GLY A 1 114 ? -12.933 -9.020 11.614 1.00 97.19 114 GLY A O 1
ATOM 893 N N . VAL A 1 115 ? -11.799 -8.778 9.683 1.00 96.38 115 VAL A N 1
ATOM 894 C CA . VAL A 1 115 ? -12.408 -7.504 9.285 1.00 96.38 115 VAL A CA 1
ATOM 895 C C . VAL A 1 115 ? -13.595 -7.788 8.376 1.00 96.38 115 VAL A C 1
ATOM 897 O O . VAL A 1 115 ? -13.428 -8.087 7.195 1.00 96.38 115 VAL A O 1
ATOM 900 N N . GLU A 1 116 ? -14.793 -7.690 8.932 1.00 93.81 116 GLU A N 1
ATOM 901 C CA . GLU A 1 116 ? -16.055 -7.913 8.225 1.00 93.81 116 GLU A CA 1
ATOM 902 C C . GLU A 1 116 ? -16.436 -6.727 7.319 1.00 93.81 116 GLU A C 1
ATOM 904 O O . GLU A 1 116 ? -15.754 -5.699 7.274 1.00 93.81 116 GLU A O 1
ATOM 909 N N . GLY A 1 117 ? -17.528 -6.883 6.572 1.00 91.50 117 GLY A N 1
ATOM 910 C CA . GLY A 1 117 ? -18.109 -5.843 5.724 1.00 91.50 117 GLY A CA 1
ATOM 911 C C . GLY A 1 117 ? -17.605 -5.847 4.275 1.00 91.50 117 GLY A C 1
ATOM 912 O O . GLY A 1 117 ? -16.611 -6.516 3.975 1.00 91.50 117 GLY A O 1
ATOM 913 N N . PRO A 1 118 ? -18.283 -5.095 3.386 1.00 90.69 118 PRO A N 1
ATOM 914 C CA . PRO A 1 118 ? -18.044 -5.128 1.944 1.00 90.69 118 PRO A CA 1
ATOM 915 C C . PRO A 1 118 ? -16.592 -4.823 1.572 1.00 90.69 118 PRO A C 1
ATOM 917 O O . PRO A 1 118 ? -15.960 -3.953 2.180 1.00 90.69 118 PRO A O 1
ATOM 920 N N . LYS A 1 119 ? -16.067 -5.520 0.558 1.00 92.00 119 LYS A N 1
ATOM 921 C CA . LYS A 1 119 ? -14.710 -5.307 0.037 1.00 92.00 119 LYS A CA 1
ATOM 922 C C . LYS A 1 119 ? -14.729 -4.583 -1.296 1.00 92.00 119 LYS A C 1
ATOM 924 O O . LYS A 1 119 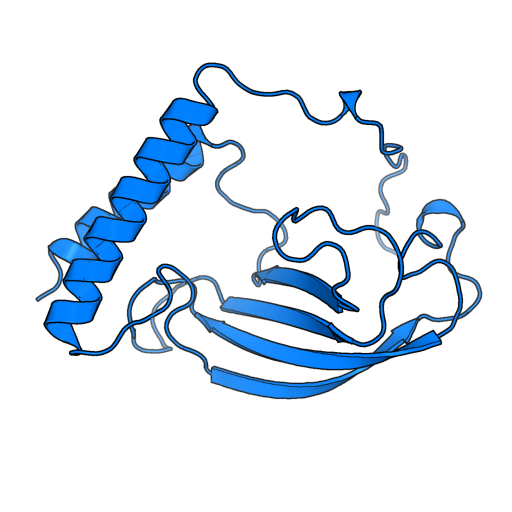? -15.624 -4.774 -2.109 1.00 92.00 119 LYS A O 1
ATOM 929 N N . LEU A 1 120 ? -13.695 -3.768 -1.508 1.00 88.50 120 LEU A N 1
ATOM 930 C CA . LEU A 1 120 ? -13.480 -3.050 -2.764 1.00 88.50 120 LEU A CA 1
ATOM 931 C C . LEU A 1 120 ? -13.174 -4.017 -3.918 1.00 88.50 120 LEU A C 1
ATOM 933 O O . LEU A 1 120 ? -13.591 -3.796 -5.050 1.00 88.50 120 LEU A O 1
ATOM 937 N N . LEU A 1 121 ? -12.431 -5.091 -3.633 1.00 90.19 121 LEU A N 1
ATOM 938 C CA . LEU A 1 121 ? -12.026 -6.067 -4.637 1.00 90.19 121 LEU A CA 1
ATOM 939 C C . LEU A 1 121 ? -13.179 -7.024 -4.944 1.00 90.19 121 LEU A C 1
ATOM 941 O O . LEU A 1 121 ? -13.554 -7.848 -4.112 1.00 90.19 121 LEU A O 1
ATOM 945 N N . SER A 1 122 ? -13.684 -6.973 -6.175 1.00 92.06 122 SER A N 1
ATOM 946 C CA . SER A 1 122 ? -14.749 -7.864 -6.656 1.00 92.06 122 SER A CA 1
ATOM 947 C C . SER A 1 122 ? -14.343 -9.339 -6.715 1.00 92.06 122 SER A C 1
ATOM 949 O O . SER A 1 122 ? -15.207 -10.209 -6.720 1.00 92.06 122 SER A O 1
ATOM 951 N N . SER A 1 123 ? -13.041 -9.633 -6.748 1.00 94.81 123 SER A N 1
ATOM 952 C CA . SER A 1 123 ? -12.502 -10.996 -6.706 1.00 94.81 123 SER A CA 1
ATOM 953 C C . SER A 1 123 ? -12.531 -11.620 -5.310 1.00 94.81 123 SER A C 1
ATOM 955 O O . SER A 1 123 ? -12.422 -12.835 -5.189 1.00 94.81 123 SER A O 1
ATOM 957 N N . GLU A 1 124 ? -12.635 -10.800 -4.263 1.00 93.50 124 GLU A N 1
ATOM 958 C CA . GLU A 1 124 ? -12.595 -11.233 -2.864 1.00 93.50 124 GLU A CA 1
ATOM 959 C C . GLU A 1 124 ? -13.691 -10.531 -2.031 1.00 93.50 124 GLU A C 1
ATOM 961 O O . GLU A 1 124 ? -13.392 -9.930 -0.994 1.00 93.50 124 GLU A O 1
ATOM 966 N N . PRO A 1 125 ? -14.969 -10.577 -2.462 1.00 93.75 125 PRO A N 1
ATOM 967 C CA . PRO A 1 125 ? -16.040 -9.777 -1.862 1.00 93.75 125 PRO A CA 1
ATOM 968 C C . PRO A 1 125 ? -16.328 -10.166 -0.405 1.00 93.75 125 PRO A C 1
ATOM 970 O O . PRO A 1 125 ? -16.696 -9.309 0.395 1.00 93.75 125 PRO A O 1
ATOM 973 N N . ASP A 1 126 ? -16.097 -11.437 -0.063 1.00 94.81 126 ASP A N 1
ATOM 974 C CA . ASP A 1 126 ? -16.350 -12.024 1.258 1.00 94.81 126 ASP A CA 1
ATOM 975 C C . ASP A 1 126 ? -15.071 -12.195 2.094 1.00 94.81 126 ASP A C 1
ATOM 977 O O . ASP A 1 126 ? -15.075 -12.878 3.123 1.00 94.81 126 ASP A O 1
ATOM 981 N N . ALA A 1 127 ? -13.939 -11.620 1.664 1.00 96.25 127 ALA A N 1
ATOM 982 C CA . ALA A 1 127 ? -12.712 -11.710 2.446 1.00 96.25 127 ALA A CA 1
ATOM 983 C C . ALA A 1 127 ? -12.922 -11.103 3.835 1.00 96.25 127 ALA A C 1
ATOM 985 O O . ALA A 1 127 ? -13.485 -10.028 3.985 1.00 96.25 127 ALA A O 1
ATOM 986 N N . LEU A 1 128 ? -12.398 -11.747 4.874 1.00 97.19 128 LEU A N 1
ATOM 987 C CA . LEU A 1 128 ? -12.463 -11.229 6.243 1.00 97.19 128 LEU A CA 1
ATOM 988 C C . LEU A 1 128 ? -11.185 -10.471 6.605 1.00 97.19 128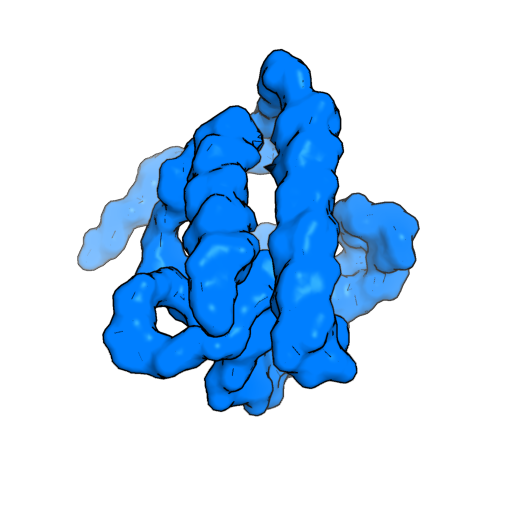 LEU A C 1
ATOM 990 O O . LEU A 1 128 ? -10.659 -10.615 7.709 1.00 97.19 128 LEU A O 1
ATOM 994 N N . THR A 1 129 ? -10.630 -9.711 5.660 1.00 97.19 129 THR A N 1
ATOM 995 C CA . THR A 1 129 ? -9.349 -9.019 5.844 1.00 97.19 129 THR A CA 1
ATOM 996 C C . THR A 1 129 ? -9.362 -7.586 5.338 1.00 97.19 129 THR A C 1
ATOM 998 O O . THR A 1 129 ? -10.122 -7.244 4.434 1.00 97.19 129 THR A O 1
ATOM 1001 N N . GLN A 1 130 ? -8.469 -6.766 5.889 1.00 96.69 130 GLN A N 1
ATOM 1002 C CA . GLN A 1 130 ? -8.110 -5.455 5.352 1.00 96.69 130 GLN A CA 1
ATOM 1003 C C . GLN A 1 130 ? -6.592 -5.285 5.395 1.00 96.69 130 GLN A C 1
ATOM 1005 O O . GLN A 1 130 ? -5.962 -5.595 6.408 1.00 96.69 130 GLN A O 1
ATOM 1010 N N . ASP A 1 131 ? -6.021 -4.765 4.310 1.00 96.94 131 ASP A N 1
ATOM 1011 C CA . ASP A 1 131 ? -4.578 -4.598 4.167 1.00 96.94 131 ASP A CA 1
ATOM 1012 C C . ASP A 1 131 ? -4.183 -3.118 4.225 1.00 96.94 131 ASP A C 1
ATOM 1014 O O . ASP A 1 131 ? -4.751 -2.280 3.528 1.00 96.94 131 ASP A O 1
ATOM 1018 N N . PHE A 1 132 ? -3.165 -2.800 5.023 1.00 96.69 132 PHE A N 1
ATOM 1019 C CA . PHE A 1 132 ? -2.474 -1.513 5.013 1.00 96.69 132 PHE A CA 1
ATOM 1020 C C . PHE A 1 132 ? -1.123 -1.690 4.325 1.00 96.69 132 PHE A C 1
ATOM 1022 O O . PHE A 1 132 ? -0.230 -2.358 4.854 1.00 96.69 132 PHE A O 1
ATOM 1029 N N . LEU A 1 133 ? -0.973 -1.105 3.137 1.00 95.38 133 LEU A N 1
ATOM 1030 C CA . LEU A 1 133 ? 0.244 -1.181 2.331 1.00 95.38 133 LEU A CA 1
ATOM 1031 C C . LEU A 1 133 ? 1.035 0.118 2.487 1.00 95.38 133 LEU A C 1
ATOM 1033 O O . LEU A 1 133 ? 0.631 1.159 1.977 1.00 95.38 133 LEU A O 1
ATOM 1037 N N . MET A 1 134 ? 2.151 0.065 3.213 1.00 95.62 134 MET A N 1
ATOM 1038 C CA . MET A 1 134 ? 2.925 1.255 3.564 1.00 95.62 134 MET A CA 1
ATOM 1039 C C . MET A 1 134 ? 4.381 1.142 3.125 1.00 95.62 134 MET A C 1
ATOM 1041 O O . MET A 1 134 ? 4.940 0.052 2.973 1.00 95.62 134 MET A O 1
ATOM 1045 N N . ILE A 1 135 ? 5.019 2.303 3.004 1.00 94.62 135 ILE A N 1
ATOM 1046 C CA . ILE A 1 135 ? 6.466 2.452 2.869 1.00 94.62 135 ILE A CA 1
ATOM 1047 C C . ILE A 1 135 ? 7.008 3.343 3.989 1.00 94.62 135 ILE A C 1
ATOM 1049 O O . ILE A 1 135 ? 6.267 4.081 4.629 1.00 94.62 135 ILE A O 1
ATOM 1053 N N . ASN A 1 136 ? 8.321 3.330 4.202 1.00 94.44 136 ASN A N 1
ATOM 1054 C CA . ASN A 1 136 ? 9.013 4.187 5.169 1.00 94.44 136 ASN A CA 1
ATOM 1055 C C . ASN A 1 136 ? 9.148 5.660 4.720 1.00 94.44 136 ASN A C 1
ATOM 1057 O O . ASN A 1 136 ? 10.140 6.325 5.029 1.00 94.44 136 ASN A O 1
ATOM 1061 N N . ARG A 1 137 ? 8.172 6.174 3.966 1.00 90.56 137 ARG A N 1
ATOM 1062 C CA . ARG A 1 137 ? 8.075 7.574 3.547 1.00 90.56 137 ARG A CA 1
ATOM 1063 C C . ARG A 1 137 ? 6.668 8.094 3.826 1.00 90.56 137 ARG A C 1
ATOM 1065 O O . ARG A 1 137 ? 5.712 7.366 3.585 1.00 90.56 137 ARG A O 1
ATOM 1072 N N . PRO A 1 138 ? 6.536 9.356 4.270 1.00 89.00 138 PRO A N 1
ATOM 1073 C CA . PRO A 1 138 ? 5.233 9.947 4.565 1.00 89.00 138 PRO A CA 1
ATOM 1074 C C . PRO A 1 138 ? 4.430 10.290 3.303 1.00 89.00 138 PRO A C 1
ATOM 1076 O O . PRO A 1 138 ? 3.238 10.552 3.397 1.00 89.00 138 PRO A O 1
ATOM 1079 N N . VAL A 1 139 ? 5.079 10.319 2.134 1.00 86.69 139 VAL A N 1
ATOM 1080 C CA . VAL A 1 139 ? 4.464 10.655 0.847 1.00 86.69 139 VAL A CA 1
ATOM 1081 C C . VAL A 1 139 ? 4.932 9.683 -0.226 1.00 86.69 139 VAL A C 1
ATOM 1083 O O . VAL A 1 139 ? 6.090 9.248 -0.223 1.00 86.69 139 VAL A O 1
ATOM 1086 N N . PHE A 1 140 ? 4.035 9.366 -1.155 1.00 84.19 140 PHE A N 1
ATOM 1087 C CA . PHE A 1 140 ? 4.373 8.600 -2.344 1.00 84.19 140 PHE A CA 1
ATOM 1088 C C . PHE A 1 140 ? 4.934 9.543 -3.426 1.00 84.19 140 PHE A C 1
ATOM 1090 O O . PHE A 1 140 ? 4.339 10.597 -3.658 1.00 84.19 140 PHE A O 1
ATOM 1097 N N . PRO A 1 141 ? 6.072 9.229 -4.077 1.00 78.06 141 PRO A N 1
ATOM 1098 C CA . PRO A 1 141 ? 6.694 10.147 -5.039 1.00 78.06 141 PRO A CA 1
ATOM 1099 C C . PRO A 1 141 ? 5.843 10.441 -6.282 1.00 78.06 141 PRO A C 1
ATOM 1101 O O . PRO A 1 141 ? 5.884 11.561 -6.798 1.00 78.06 141 PRO A O 1
ATOM 1104 N N . ALA A 1 142 ? 5.064 9.462 -6.748 1.00 88.38 142 ALA A N 1
ATOM 1105 C CA . ALA A 1 142 ? 4.162 9.629 -7.877 1.00 88.38 142 ALA A CA 1
ATOM 1106 C C . ALA A 1 142 ? 2.780 10.109 -7.412 1.00 88.38 142 ALA A C 1
ATOM 1108 O O . ALA A 1 142 ? 1.993 9.343 -6.869 1.00 88.38 142 ALA A O 1
ATOM 1109 N N . GLY A 1 143 ? 2.463 11.382 -7.650 1.00 88.50 143 GLY A N 1
ATOM 1110 C CA . GLY A 1 143 ? 1.157 11.953 -7.296 1.00 88.50 143 GLY A CA 1
ATOM 1111 C C . GLY A 1 143 ? 0.006 11.588 -8.244 1.00 88.50 143 GLY A C 1
ATOM 1112 O O . GLY A 1 143 ? -1.123 11.983 -7.987 1.00 88.50 143 GLY A O 1
ATOM 1113 N N . ASN A 1 144 ? 0.280 10.895 -9.356 1.00 91.69 144 ASN A N 1
ATOM 1114 C CA . ASN A 1 144 ? -0.721 10.423 -10.316 1.00 91.69 144 ASN A CA 1
ATOM 1115 C C . ASN A 1 144 ? -0.173 9.256 -11.160 1.00 91.69 144 ASN A C 1
ATOM 1117 O O . ASN A 1 144 ? 1.032 8.980 -11.159 1.00 91.69 144 ASN A O 1
ATOM 1121 N N . VAL A 1 145 ? -1.060 8.599 -11.911 1.00 94.06 145 VAL A N 1
ATOM 1122 C CA . VAL A 1 145 ? -0.740 7.428 -12.744 1.00 94.06 145 VAL A CA 1
ATOM 1123 C C . VAL A 1 145 ? 0.276 7.729 -13.856 1.00 94.06 145 VAL A C 1
ATOM 1125 O O . VAL A 1 145 ? 1.164 6.919 -14.108 1.00 94.06 145 VAL A O 1
ATOM 1128 N N . ALA A 1 146 ? 0.226 8.915 -14.475 1.00 94.50 146 ALA A N 1
ATOM 1129 C CA . ALA A 1 146 ? 1.164 9.298 -15.534 1.00 94.50 146 ALA A CA 1
ATOM 1130 C C . ALA A 1 146 ? 2.604 9.406 -15.006 1.00 94.50 146 ALA A C 1
ATOM 1132 O O . ALA A 1 146 ? 3.553 8.904 -15.613 1.00 94.50 146 ALA A O 1
ATOM 1133 N N . ARG A 1 147 ? 2.777 10.023 -13.832 1.00 94.62 147 ARG A N 1
ATOM 1134 C CA . ARG A 1 147 ? 4.072 10.082 -13.152 1.00 94.62 147 ARG A CA 1
ATOM 1135 C C . ARG A 1 147 ? 4.521 8.699 -12.692 1.00 94.62 147 ARG A C 1
ATOM 1137 O O . ARG A 1 147 ? 5.702 8.386 -12.823 1.00 94.62 147 ARG A O 1
ATOM 1144 N N . TYR A 1 148 ? 3.594 7.877 -12.202 1.00 94.88 148 TYR A N 1
ATOM 1145 C CA . TYR A 1 148 ? 3.902 6.510 -11.796 1.00 94.88 148 TYR A CA 1
ATOM 1146 C C . TYR A 1 148 ? 4.442 5.678 -12.962 1.00 94.88 148 TYR A C 1
ATOM 1148 O O . TYR A 1 148 ? 5.481 5.041 -12.814 1.00 94.88 148 TYR A O 1
ATOM 1156 N N . LEU A 1 149 ? 3.817 5.754 -14.142 1.00 96.25 149 LEU A N 1
ATOM 1157 C CA . LEU A 1 149 ? 4.295 5.067 -15.342 1.00 96.25 149 LEU A CA 1
ATOM 1158 C C . LEU A 1 149 ? 5.727 5.488 -15.708 1.00 96.25 149 LEU A C 1
ATOM 1160 O O . LEU A 1 149 ? 6.565 4.634 -15.988 1.00 96.25 149 LEU A O 1
ATOM 1164 N N . ASN A 1 150 ? 6.042 6.785 -15.659 1.00 94.94 150 ASN A N 1
ATOM 1165 C CA . ASN A 1 150 ? 7.402 7.264 -15.927 1.00 94.94 150 ASN A CA 1
ATOM 1166 C C . ASN A 1 150 ? 8.426 6.663 -14.952 1.00 94.94 150 ASN A C 1
ATOM 1168 O O . ASN A 1 150 ? 9.492 6.209 -15.372 1.00 94.94 150 ASN A O 1
ATOM 1172 N N . GLU A 1 151 ? 8.102 6.635 -13.657 1.00 92.31 151 GLU A N 1
ATOM 1173 C CA . GLU A 1 151 ? 8.951 6.022 -12.631 1.00 92.31 151 GLU A CA 1
ATOM 1174 C C . GLU A 1 151 ? 9.082 4.501 -12.843 1.00 92.31 151 GLU A C 1
ATOM 1176 O O . GLU A 1 151 ? 10.186 3.959 -12.755 1.00 92.31 151 GLU A O 1
ATOM 1181 N N . GLN A 1 152 ? 7.996 3.819 -13.211 1.00 94.56 152 GLN A N 1
ATOM 1182 C CA . GLN A 1 152 ? 7.969 2.387 -13.509 1.00 94.56 152 GLN A CA 1
ATOM 1183 C C . GLN A 1 152 ? 8.829 2.032 -14.734 1.00 94.56 152 GLN A C 1
ATOM 1185 O O . GLN A 1 152 ? 9.625 1.096 -14.677 1.00 94.56 152 GLN A O 1
ATOM 1190 N N . LEU A 1 153 ? 8.757 2.805 -15.822 1.00 95.00 153 LEU A N 1
ATOM 1191 C CA . LEU A 1 153 ? 9.581 2.580 -17.017 1.00 95.00 153 LEU A CA 1
ATOM 1192 C C . LEU A 1 153 ? 11.076 2.811 -16.749 1.00 95.00 153 LEU A C 1
ATOM 1194 O O . LEU A 1 153 ? 11.925 2.180 -17.383 1.00 95.00 153 LEU A O 1
ATOM 1198 N N . LEU A 1 154 ? 11.428 3.705 -15.818 1.00 91.81 154 LEU A N 1
ATOM 1199 C CA . LEU A 1 154 ? 12.812 3.860 -15.363 1.00 91.81 154 LEU A CA 1
ATOM 1200 C C . LEU A 1 154 ? 13.286 2.621 -14.597 1.00 91.81 154 LEU A C 1
ATOM 1202 O O . LEU A 1 154 ? 14.396 2.152 -14.845 1.00 91.81 154 LEU A O 1
ATOM 1206 N N . GLN A 1 155 ? 12.447 2.062 -13.721 1.00 88.69 155 GLN A N 1
ATOM 1207 C CA . GLN A 1 155 ? 12.764 0.816 -13.018 1.00 88.69 155 GLN A CA 1
ATOM 1208 C C . GLN A 1 155 ? 12.902 -0.364 -13.981 1.00 88.69 155 GLN A C 1
ATOM 1210 O O . GLN A 1 155 ? 13.888 -1.093 -13.896 1.00 88.69 155 GLN A O 1
ATOM 1215 N N . GLU A 1 156 ? 11.984 -0.507 -14.942 1.00 92.00 156 GLU A N 1
ATOM 1216 C CA . GLU A 1 156 ? 12.065 -1.540 -15.979 1.00 92.00 156 GLU A CA 1
ATOM 1217 C C . GLU A 1 156 ? 13.401 -1.452 -16.725 1.00 92.00 156 GLU A C 1
ATOM 1219 O O . GLU A 1 156 ? 14.105 -2.450 -16.840 1.00 92.00 156 GLU A O 1
ATOM 1224 N N . LYS A 1 157 ? 13.816 -0.253 -17.161 1.00 89.94 157 LYS A N 1
ATOM 1225 C CA . LYS A 1 157 ? 15.113 -0.060 -17.833 1.00 89.94 157 LYS A CA 1
ATOM 1226 C C . LYS A 1 157 ? 16.297 -0.497 -16.973 1.00 89.94 157 LYS A C 1
ATOM 1228 O O . LYS A 1 157 ? 17.258 -1.024 -17.525 1.00 89.94 157 LYS A O 1
ATOM 1233 N N . VAL A 1 158 ? 16.256 -0.256 -15.662 1.00 85.69 158 VAL A N 1
ATOM 1234 C CA . VAL A 1 158 ? 17.323 -0.671 -14.737 1.00 85.69 158 VAL A CA 1
ATOM 1235 C C . VAL A 1 158 ? 17.351 -2.189 -14.595 1.00 85.69 158 VAL A C 1
ATOM 1237 O O . VAL A 1 158 ? 18.421 -2.774 -14.704 1.00 85.69 158 VAL A O 1
ATOM 1240 N N . VAL A 1 159 ? 16.197 -2.831 -14.402 1.00 84.50 159 VAL A N 1
ATOM 1241 C CA . VAL A 1 159 ? 16.109 -4.289 -14.224 1.00 84.50 159 VAL A CA 1
ATOM 1242 C C . VAL A 1 159 ? 16.470 -5.034 -15.507 1.00 84.50 159 VAL A C 1
ATOM 1244 O O . VAL A 1 159 ? 17.257 -5.970 -15.461 1.00 84.50 159 VAL A O 1
ATOM 1247 N N . VAL A 1 160 ? 15.963 -4.590 -16.658 1.00 80.88 160 VAL A N 1
ATOM 1248 C CA . VAL A 1 160 ? 16.217 -5.230 -17.961 1.00 80.88 160 VAL A CA 1
ATOM 1249 C C . VAL A 1 160 ? 17.674 -5.086 -18.409 1.00 80.88 160 VAL A C 1
ATOM 1251 O O . VAL A 1 160 ? 18.172 -5.925 -19.152 1.00 80.88 160 VAL A O 1
ATOM 1254 N N . ARG A 1 161 ? 18.376 -4.030 -17.977 1.00 78.94 161 ARG A N 1
ATOM 1255 C CA . ARG A 1 161 ? 19.794 -3.804 -18.312 1.00 78.94 161 ARG A CA 1
ATOM 1256 C C . ARG A 1 161 ? 20.769 -4.311 -17.252 1.00 78.94 161 ARG A C 1
ATOM 1258 O O . ARG A 1 161 ? 21.974 -4.244 -17.490 1.00 78.94 161 ARG A O 1
ATOM 1265 N N . ALA A 1 162 ? 20.286 -4.739 -16.088 1.00 67.81 162 ALA A N 1
ATOM 1266 C CA . ALA A 1 162 ? 21.146 -5.288 -15.052 1.00 67.81 162 ALA A CA 1
ATOM 1267 C C . ALA A 1 162 ? 21.702 -6.647 -15.522 1.00 67.81 162 ALA A C 1
ATOM 1269 O O . ALA A 1 162 ? 20.922 -7.454 -16.029 1.00 67.81 162 ALA A O 1
ATOM 1270 N N . PRO A 1 163 ? 23.019 -6.884 -15.391 1.00 55.38 163 PRO A N 1
ATOM 1271 C CA . PRO A 1 163 ? 23.633 -8.156 -15.759 1.00 55.38 163 PRO A CA 1
ATOM 1272 C C . PRO A 1 163 ? 23.147 -9.327 -14.891 1.00 55.38 163 PRO A C 1
ATOM 1274 O O . PRO A 1 163 ? 22.665 -9.098 -13.750 1.00 55.38 163 PRO A O 1
#

pLDDT: mean 91.67, std 9.3, range [40.66, 98.81]

Sequence (163 aa):
MSNLPEHYIRYSDDVEVKQPDEDKLIQETLNSVARMGQTVFDKHRHAMRGAHAKGHGGLKGELKIYDNLPAPLAQGLFREPRSYPVMIRFSTAPGDIMPDGMSSFRGMAIKVIGVEGPKLLSSEPDALTQDFLMINRPVFPAGNVARYLNEQLLQEKVVVRAP

Secondary structure (DSSP, 8-state):
-----S-PPPP-GGG--PPTTHHHHHHHHHHHHHHHHHHHHHHHSS---SSS--EEEEEEEEEEEPSS--TTTS-GGGSS-EEEEEEEEEEESSSS---TTS---EEEEEEEES--S--S-TTSTT--EEEEEEESSSS-S-SSHHHHHHHHHHHHHHHHH--

Radius of gyration: 18.66 Å; chains: 1; bounding box: 42×40×44 Å